Protein AF-A0AAD6A9W3-F1 (afdb_monomer_lite)

Sequence (137 aa):
MIKVVAYPDEAPVMLLSEASVQDLSSRLEEGVTAKRFRPNIVISDCEAFAEDSWVDIQIGSVRLHRVKSCGRCVFTTVDPETGVISRKEPLDTLKSYRLCKPSDQHIYKKSPLFGQLLVVKQTGILQVGDVVYKISR

Radius of gyration: 15.11 Å; chains: 1; bounding box: 35×29×42 Å

Organism: NCBI:txid1090488

InterPro domains:
  IPR005302 Molybdenum cofactor sulfurase, C-terminal [PF03473] (5-133)
  IPR005302 Molybdenum cofactor sulfurase, C-terminal [PS51340] (1-135)
  IPR011037 Pyruvate kinase-like, insert domain superfamily [SSF50800] (8-132)

Structure (mmCIF, N/CA/C/O backbone):
data_AF-A0AAD6A9W3-F1
#
_entry.id   AF-A0AAD6A9W3-F1
#
loop_
_atom_site.group_PDB
_atom_site.id
_atom_site.type_symbol
_atom_site.label_atom_id
_atom_site.label_alt_id
_atom_site.label_comp_id
_atom_site.label_asym_id
_atom_site.label_entity_id
_atom_site.label_seq_id
_atom_site.pdbx_PDB_ins_code
_atom_site.Cartn_x
_atom_site.Cartn_y
_atom_site.Cartn_z
_atom_site.occupancy
_atom_site.B_iso_or_equiv
_atom_site.auth_seq_id
_atom_site.auth_comp_id
_atom_site.auth_asym_id
_atom_site.auth_atom_id
_atom_site.pdbx_PDB_model_num
ATOM 1 N N . MET A 1 1 ? -1.937 -7.380 22.832 1.00 44.62 1 MET A N 1
ATOM 2 C CA . MET A 1 1 ? -1.561 -8.721 22.341 1.00 44.62 1 MET A CA 1
ATOM 3 C C . MET A 1 1 ? -1.682 -8.739 20.830 1.00 44.62 1 MET A C 1
ATOM 5 O O . MET A 1 1 ? -2.776 -8.507 20.327 1.00 44.62 1 MET A O 1
ATOM 9 N N . ILE A 1 2 ? -0.580 -8.959 20.117 1.00 49.44 2 ILE A N 1
ATOM 10 C CA . ILE A 1 2 ? -0.633 -9.317 18.696 1.00 49.44 2 ILE A CA 1
ATOM 11 C C . ILE A 1 2 ? -1.184 -10.746 18.656 1.00 49.44 2 ILE A C 1
ATOM 13 O O . ILE A 1 2 ? -0.605 -11.638 19.270 1.00 49.44 2 ILE A O 1
ATOM 17 N N . LYS A 1 3 ? -2.355 -10.945 18.043 1.00 59.78 3 LYS A N 1
ATOM 18 C CA . LYS A 1 3 ? -2.883 -12.293 17.801 1.00 59.78 3 LYS A CA 1
ATOM 19 C C . LYS A 1 3 ? -1.939 -12.998 16.827 1.00 59.78 3 LYS A C 1
ATOM 21 O O . LYS A 1 3 ? -1.481 -12.362 15.880 1.00 59.78 3 LYS A O 1
ATOM 26 N N . VAL A 1 4 ? -1.656 -14.278 17.073 1.00 69.88 4 VAL A N 1
ATOM 27 C CA . VAL A 1 4 ? -0.860 -15.123 16.171 1.00 69.88 4 VAL A CA 1
ATOM 28 C C . VAL A 1 4 ? -1.441 -15.006 14.762 1.00 69.88 4 VAL A C 1
ATOM 30 O O . VAL A 1 4 ? -2.639 -15.209 14.563 1.00 69.88 4 VAL A O 1
ATOM 33 N N . VAL A 1 5 ? -0.598 -14.627 13.809 1.00 73.56 5 VAL A N 1
ATOM 34 C CA . VAL A 1 5 ? -0.909 -14.664 12.379 1.00 73.56 5 VAL A CA 1
ATOM 35 C C . VAL A 1 5 ? -0.307 -15.939 11.795 1.00 73.56 5 VAL A C 1
ATOM 37 O O . VAL A 1 5 ? 0.687 -16.427 12.320 1.00 73.56 5 VAL A O 1
ATOM 40 N N . ALA A 1 6 ? -0.934 -16.512 10.764 1.00 87.94 6 ALA A N 1
ATOM 41 C CA . ALA A 1 6 ? -0.522 -17.810 10.227 1.00 87.94 6 ALA A CA 1
ATOM 42 C C . ALA A 1 6 ? 0.794 -17.711 9.434 1.00 87.94 6 ALA A C 1
ATOM 44 O O . ALA A 1 6 ? 1.871 -17.887 9.991 1.00 87.94 6 ALA A O 1
ATOM 45 N N . TYR A 1 7 ? 0.704 -17.387 8.144 1.00 91.88 7 TYR A N 1
ATOM 46 C CA . TYR A 1 7 ? 1.852 -17.271 7.242 1.00 91.88 7 TYR A CA 1
ATOM 47 C C . TYR A 1 7 ? 2.064 -15.893 6.573 1.00 91.88 7 TYR A C 1
ATOM 49 O O . TYR A 1 7 ? 2.843 -15.849 5.623 1.00 91.88 7 TYR A O 1
ATOM 57 N N . PRO A 1 8 ? 1.394 -14.775 6.951 1.00 92.31 8 PRO A N 1
ATOM 58 C CA . PRO A 1 8 ? 1.735 -13.487 6.355 1.00 92.31 8 PRO A CA 1
ATOM 59 C C . PRO A 1 8 ? 3.084 -12.991 6.885 1.00 92.31 8 PRO A C 1
ATOM 61 O O . PRO A 1 8 ? 3.441 -13.266 8.029 1.00 92.31 8 PRO A O 1
ATOM 64 N N . ASP A 1 9 ? 3.784 -12.201 6.072 1.00 91.75 9 ASP A N 1
ATOM 65 C CA . ASP A 1 9 ? 5.140 -11.743 6.392 1.00 91.75 9 ASP A CA 1
ATOM 66 C C . ASP A 1 9 ? 5.206 -10.917 7.688 1.00 91.75 9 ASP A C 1
ATOM 68 O O . ASP A 1 9 ? 6.078 -11.143 8.523 1.00 91.75 9 ASP A O 1
ATOM 72 N N . GLU A 1 10 ? 4.300 -9.944 7.861 1.00 91.44 10 GLU A N 1
ATOM 73 C CA . GLU A 1 10 ? 4.440 -8.932 8.924 1.00 91.44 10 GLU A CA 1
ATOM 74 C C . GLU A 1 10 ? 3.142 -8.553 9.655 1.00 91.44 10 GLU A C 1
ATOM 76 O O . GLU A 1 10 ? 3.173 -8.222 10.841 1.00 91.44 10 GLU A O 1
ATOM 81 N N . ALA A 1 11 ? 1.995 -8.557 8.972 1.00 93.44 11 ALA A N 1
ATOM 82 C CA . ALA A 1 11 ? 0.719 -8.114 9.535 1.00 93.44 11 ALA A CA 1
ATOM 83 C C . ALA A 1 11 ? -0.460 -8.880 8.918 1.00 93.44 11 ALA A C 1
ATOM 85 O O . ALA A 1 11 ? -0.346 -9.370 7.794 1.00 93.44 11 ALA A O 1
ATOM 86 N N . PRO A 1 12 ? -1.605 -8.979 9.621 1.00 94.94 12 PRO A N 1
ATOM 87 C CA . PRO A 1 12 ? -2.763 -9.725 9.129 1.00 94.94 12 PRO A CA 1
ATOM 88 C C . PRO A 1 12 ? -3.468 -9.060 7.942 1.00 94.94 12 PRO A C 1
ATOM 90 O O . PRO A 1 12 ? -4.175 -9.745 7.210 1.00 94.94 12 PRO A O 1
ATOM 93 N N . VAL A 1 13 ? -3.330 -7.740 7.779 1.00 96.94 13 VAL A N 1
ATOM 94 C CA . VAL A 1 13 ? -3.997 -6.971 6.724 1.00 96.94 13 VAL A CA 1
ATOM 95 C C . VAL A 1 13 ? -3.008 -5.986 6.115 1.00 96.94 13 VAL A C 1
ATOM 97 O O . VAL A 1 13 ? -2.302 -5.284 6.840 1.00 96.94 13 VAL A O 1
ATOM 100 N N . MET A 1 14 ? -2.994 -5.896 4.790 1.00 98.25 14 MET A N 1
ATOM 101 C CA . MET A 1 14 ? -2.324 -4.831 4.054 1.00 98.25 14 MET A CA 1
ATOM 102 C C . MET A 1 14 ? -3.330 -4.048 3.206 1.00 98.25 14 MET A C 1
ATOM 104 O O . MET A 1 14 ? -4.170 -4.639 2.524 1.00 98.25 14 MET A O 1
ATOM 108 N N . LEU A 1 15 ? -3.244 -2.723 3.282 1.00 98.56 15 LEU A N 1
ATOM 109 C CA . LEU A 1 15 ? -4.112 -1.772 2.594 1.00 98.56 15 LEU A CA 1
ATOM 110 C C . LEU A 1 15 ? -3.294 -0.939 1.613 1.00 98.56 15 LEU A C 1
ATOM 112 O O . LEU A 1 15 ? -2.157 -0.565 1.910 1.00 98.56 15 LEU A O 1
ATOM 116 N N . LEU A 1 16 ? -3.881 -0.635 0.464 1.00 98.75 16 LEU A N 1
ATOM 117 C CA . LEU A 1 16 ? -3.260 0.170 -0.582 1.00 98.75 16 LEU A CA 1
ATOM 118 C C . LEU A 1 16 ? -4.332 0.983 -1.311 1.00 98.75 16 LEU A C 1
ATOM 120 O O . LEU A 1 16 ? -5.423 0.466 -1.536 1.00 98.75 16 LEU A O 1
ATOM 124 N N . SER A 1 17 ? -4.044 2.225 -1.692 1.00 98.69 17 SER A N 1
ATOM 125 C CA . SER A 1 17 ? -4.988 3.005 -2.499 1.00 98.69 17 SER A CA 1
ATOM 126 C C . SER A 1 17 ? -4.819 2.762 -4.003 1.00 98.69 17 SER A C 1
ATOM 128 O O . SER A 1 17 ? -3.710 2.545 -4.501 1.00 98.69 17 SER A O 1
ATOM 130 N N . GLU A 1 18 ? -5.922 2.830 -4.753 1.00 98.69 18 GLU A N 1
ATOM 131 C CA . GLU A 1 18 ? -5.900 2.821 -6.222 1.00 98.69 18 GLU A CA 1
ATOM 132 C C . GLU A 1 18 ? -5.103 4.010 -6.762 1.00 98.69 18 GLU A C 1
ATOM 134 O O . GLU A 1 18 ? -4.300 3.848 -7.680 1.00 98.69 18 GLU A O 1
ATOM 139 N N . ALA A 1 19 ? -5.238 5.178 -6.128 1.00 98.75 19 ALA A N 1
ATOM 140 C CA . ALA A 1 19 ? -4.509 6.384 -6.495 1.00 98.75 19 ALA A CA 1
ATOM 141 C C . ALA A 1 19 ? -2.985 6.214 -6.366 1.00 98.75 19 ALA A C 1
ATOM 143 O O . ALA A 1 19 ? -2.244 6.657 -7.242 1.00 98.75 19 ALA A O 1
ATOM 144 N N . SER A 1 20 ? -2.492 5.516 -5.336 1.00 98.81 20 SER A N 1
ATOM 145 C CA . SER A 1 20 ? -1.067 5.170 -5.232 1.00 98.81 20 SER A CA 1
ATOM 146 C C . SER A 1 20 ? -0.603 4.216 -6.329 1.00 98.81 20 SER A C 1
ATOM 148 O O . SER A 1 20 ? 0.508 4.363 -6.840 1.00 98.81 20 SER A O 1
ATOM 150 N N . VAL A 1 21 ? -1.431 3.238 -6.708 1.00 98.75 21 VAL A N 1
ATOM 151 C CA . VAL A 1 21 ? -1.129 2.322 -7.823 1.00 98.75 21 VAL A CA 1
ATOM 152 C C . VAL A 1 21 ? -1.097 3.071 -9.151 1.00 98.75 21 VAL A C 1
ATOM 154 O O . VAL A 1 21 ? -0.211 2.817 -9.969 1.00 98.75 21 VAL A O 1
ATOM 157 N N . GLN A 1 22 ? -2.013 4.014 -9.352 1.00 98.69 22 GLN A N 1
ATOM 158 C CA . GLN A 1 22 ? -2.063 4.849 -10.545 1.00 98.69 22 GLN A CA 1
ATOM 159 C C . GLN A 1 22 ? -0.873 5.814 -10.622 1.00 98.69 22 GLN A C 1
ATOM 161 O O . GLN A 1 22 ? -0.278 5.938 -11.690 1.00 98.69 22 GLN A O 1
ATOM 166 N N . ASP A 1 23 ? -0.477 6.443 -9.508 1.00 98.75 23 ASP A N 1
ATOM 167 C CA . ASP A 1 23 ? 0.728 7.283 -9.448 1.00 98.75 23 ASP A CA 1
ATOM 168 C C . ASP A 1 23 ? 1.992 6.490 -9.797 1.00 98.75 23 ASP A C 1
ATOM 170 O O . ASP A 1 23 ? 2.831 6.973 -10.549 1.00 98.75 23 ASP A O 1
ATOM 174 N N . LEU A 1 24 ? 2.132 5.264 -9.290 1.00 98.69 24 LEU A N 1
ATOM 175 C CA . LEU A 1 24 ? 3.261 4.418 -9.667 1.00 98.69 24 LEU A CA 1
ATOM 176 C C . LEU A 1 24 ? 3.188 4.019 -11.144 1.00 98.69 24 LEU A C 1
ATOM 178 O O . LEU A 1 24 ? 4.192 4.080 -11.845 1.00 98.69 24 LEU A O 1
ATOM 182 N N . SER A 1 25 ? 2.007 3.633 -11.625 1.00 98.38 25 SER A N 1
ATOM 183 C CA . SER A 1 25 ? 1.822 3.183 -13.008 1.00 98.38 25 SER A CA 1
ATOM 184 C C . SER A 1 25 ? 2.092 4.281 -14.029 1.00 98.38 25 SER A C 1
ATOM 186 O O . SER A 1 25 ? 2.615 3.982 -15.094 1.00 98.38 25 SER A O 1
ATOM 188 N N . SER A 1 26 ? 1.801 5.546 -13.710 1.00 98.31 26 SER A N 1
ATOM 189 C CA . SER A 1 26 ? 2.097 6.678 -14.600 1.00 98.31 26 SER A CA 1
ATOM 190 C C . SER A 1 26 ? 3.595 6.980 -14.733 1.00 98.31 26 SER A C 1
ATOM 192 O O . SER A 1 26 ? 3.993 7.723 -15.628 1.00 98.31 26 SER A O 1
ATOM 194 N N . ARG A 1 27 ? 4.430 6.399 -13.861 1.00 98.38 27 ARG A N 1
ATOM 195 C CA . ARG A 1 27 ? 5.896 6.527 -13.865 1.00 98.38 27 ARG A CA 1
ATOM 196 C C . ARG A 1 27 ? 6.596 5.341 -14.539 1.00 98.38 27 ARG A C 1
ATOM 198 O O . ARG A 1 27 ? 7.822 5.315 -14.560 1.00 98.38 27 ARG A O 1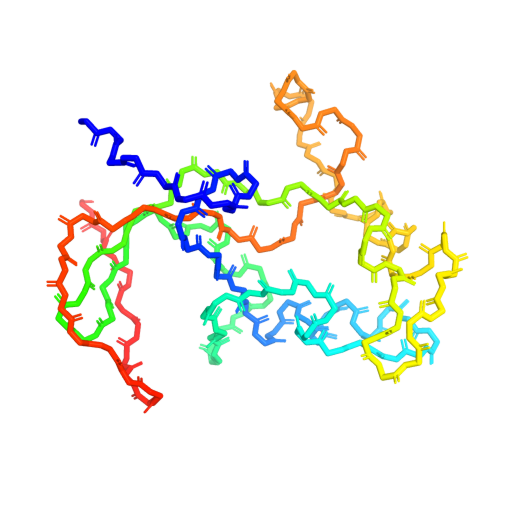
ATOM 205 N N . LEU A 1 28 ? 5.845 4.359 -15.038 1.00 97.50 28 LEU A N 1
ATOM 206 C CA . LEU A 1 28 ? 6.365 3.140 -15.656 1.00 97.50 28 LEU A CA 1
ATOM 207 C C . LEU A 1 28 ? 6.065 3.126 -17.158 1.00 97.50 28 LEU A C 1
ATOM 209 O O . LEU A 1 28 ? 5.049 3.658 -17.596 1.00 97.50 28 LEU A O 1
ATOM 213 N N . GLU A 1 29 ? 6.925 2.469 -17.939 1.00 95.19 29 GLU A N 1
ATOM 214 C CA . GLU A 1 29 ? 6.642 2.185 -19.356 1.00 95.19 29 GLU A CA 1
ATOM 215 C C . GLU A 1 29 ? 5.429 1.256 -19.501 1.00 95.19 29 GLU A C 1
ATOM 217 O O . GLU A 1 29 ? 4.567 1.469 -20.351 1.00 95.19 29 GLU A O 1
ATOM 222 N N . GLU A 1 30 ? 5.345 0.251 -18.624 1.00 92.75 30 GLU A N 1
ATOM 223 C CA . GLU A 1 30 ? 4.210 -0.655 -18.504 1.00 92.75 30 GLU A CA 1
ATOM 224 C C . GLU A 1 30 ? 3.596 -0.524 -17.106 1.00 92.75 30 GLU A C 1
ATOM 226 O O . GLU A 1 30 ? 4.250 -0.756 -16.084 1.00 92.75 30 GLU A O 1
ATOM 231 N N . GLY A 1 31 ? 2.324 -0.126 -17.065 1.00 95.12 31 GLY A N 1
ATOM 232 C CA . GLY A 1 31 ? 1.590 0.069 -15.820 1.00 95.12 31 GLY A CA 1
ATOM 233 C C . GLY A 1 31 ? 1.446 -1.217 -15.002 1.00 95.12 31 GLY A C 1
ATOM 234 O O . GLY A 1 31 ? 1.542 -2.337 -15.504 1.00 95.12 31 GLY A O 1
ATOM 235 N N . VAL A 1 32 ? 1.173 -1.061 -13.708 1.00 96.75 32 VAL A N 1
ATOM 236 C CA . VAL A 1 32 ? 1.019 -2.184 -12.779 1.00 96.75 32 VAL A CA 1
ATOM 237 C C . VAL A 1 32 ? -0.337 -2.154 -12.099 1.00 96.75 32 VAL A C 1
ATOM 239 O O . VAL A 1 32 ? -0.933 -1.108 -11.877 1.00 96.75 32 VAL A O 1
ATOM 242 N N . THR A 1 33 ? -0.828 -3.326 -11.709 1.00 97.06 33 THR A N 1
ATOM 243 C CA . THR A 1 33 ? -2.052 -3.432 -10.910 1.00 97.06 33 THR A CA 1
ATOM 244 C C . THR A 1 33 ? -1.722 -3.663 -9.441 1.00 97.06 33 THR A C 1
ATOM 246 O O . THR A 1 33 ? -0.633 -4.129 -9.085 1.00 97.06 33 THR A O 1
ATOM 249 N N . ALA A 1 34 ? -2.705 -3.418 -8.570 1.00 97.88 34 ALA A N 1
ATOM 250 C CA . ALA A 1 34 ? -2.599 -3.694 -7.140 1.00 97.88 34 ALA A CA 1
ATOM 251 C C . ALA A 1 34 ? -2.175 -5.149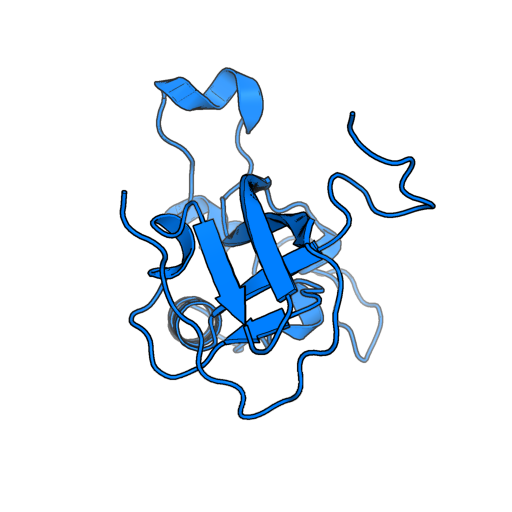 -6.840 1.00 97.88 34 ALA A C 1
ATOM 253 O O . ALA A 1 34 ? -1.488 -5.397 -5.847 1.00 97.88 34 ALA A O 1
ATOM 254 N N . LYS A 1 35 ? -2.504 -6.110 -7.724 1.00 96.62 35 LYS A N 1
ATOM 255 C CA . LYS A 1 35 ? -2.152 -7.533 -7.579 1.00 96.62 35 LYS A CA 1
ATOM 256 C C . LYS A 1 35 ? -0.650 -7.761 -7.369 1.00 96.62 35 LYS A C 1
ATOM 258 O O . LYS A 1 35 ? -0.293 -8.613 -6.557 1.00 96.62 35 LYS A O 1
ATOM 263 N N . ARG A 1 36 ? 0.226 -6.976 -8.020 1.00 96.81 36 ARG A N 1
ATOM 264 C CA . ARG A 1 36 ? 1.694 -7.080 -7.845 1.00 96.81 36 ARG A CA 1
ATOM 265 C C . ARG A 1 36 ? 2.143 -6.812 -6.407 1.00 96.81 36 ARG A C 1
ATOM 267 O O . ARG A 1 36 ? 3.188 -7.294 -5.983 1.00 96.81 36 ARG A O 1
ATOM 274 N N . PHE A 1 37 ? 1.352 -6.061 -5.643 1.00 98.06 37 PHE A N 1
ATOM 275 C CA . PHE A 1 37 ? 1.667 -5.678 -4.267 1.00 98.06 37 PHE A CA 1
ATOM 276 C C . PHE A 1 37 ? 0.985 -6.560 -3.227 1.00 98.06 37 PHE A C 1
ATOM 278 O O . PHE A 1 37 ? 1.398 -6.521 -2.070 1.00 98.06 37 PHE A O 1
ATOM 285 N N . ARG A 1 38 ? -0.001 -7.372 -3.635 1.00 97.75 38 ARG A N 1
ATOM 286 C CA . ARG A 1 38 ? -0.737 -8.329 -2.791 1.00 97.75 38 ARG A CA 1
ATOM 287 C C . ARG A 1 38 ? -1.458 -7.691 -1.580 1.00 97.75 38 ARG A C 1
ATOM 289 O O . ARG A 1 38 ? -1.354 -8.233 -0.480 1.00 97.75 38 ARG A O 1
ATOM 296 N N . PRO A 1 39 ? -2.153 -6.541 -1.726 1.00 98.25 39 PRO A N 1
ATOM 297 C CA . PRO A 1 39 ? -2.977 -6.005 -0.646 1.00 98.25 39 PRO A CA 1
ATOM 298 C C . PRO A 1 39 ? -4.180 -6.916 -0.375 1.00 98.25 39 PRO A C 1
ATOM 300 O O . PRO A 1 39 ? -4.651 -7.627 -1.261 1.00 98.25 39 PRO A O 1
ATOM 303 N N . ASN A 1 40 ? -4.700 -6.861 0.848 1.00 98.25 40 ASN A N 1
ATOM 304 C CA . ASN A 1 40 ? -5.987 -7.462 1.195 1.00 98.25 40 ASN A CA 1
ATOM 305 C C . ASN A 1 40 ? -7.142 -6.501 0.904 1.00 98.25 40 ASN A C 1
ATOM 307 O O . ASN A 1 40 ? -8.217 -6.941 0.514 1.00 98.25 40 ASN A O 1
ATOM 311 N N . ILE A 1 41 ? -6.917 -5.203 1.124 1.00 98.56 41 ILE A N 1
ATOM 312 C CA . ILE A 1 41 ? -7.908 -4.142 0.938 1.00 98.56 41 ILE A CA 1
ATOM 313 C C . ILE A 1 41 ? -7.333 -3.115 -0.034 1.00 98.56 41 ILE A C 1
ATOM 315 O O . ILE A 1 41 ? -6.217 -2.628 0.159 1.00 98.56 41 ILE A O 1
ATOM 319 N N . VAL A 1 42 ? -8.110 -2.781 -1.060 1.00 98.62 42 VAL A N 1
ATOM 320 C CA . VAL A 1 42 ? -7.816 -1.691 -1.990 1.00 98.62 42 VAL A CA 1
ATOM 321 C C . VAL A 1 42 ? -8.883 -0.614 -1.816 1.00 98.62 42 VAL A C 1
ATOM 323 O O . VAL A 1 42 ? -10.059 -0.953 -1.700 1.00 98.62 42 VAL A O 1
ATOM 326 N N . ILE A 1 43 ? -8.474 0.653 -1.729 1.00 98.00 43 ILE A N 1
ATOM 327 C CA . ILE A 1 43 ? -9.370 1.797 -1.485 1.00 98.00 43 ILE A CA 1
ATOM 328 C C . ILE A 1 43 ? -9.301 2.781 -2.651 1.00 98.00 43 ILE A C 1
ATOM 330 O O . ILE A 1 43 ? -8.208 3.128 -3.103 1.00 98.00 43 ILE A O 1
ATOM 334 N N . SER A 1 44 ? -10.465 3.239 -3.098 1.00 98.00 44 SER A N 1
ATOM 335 C CA . SER A 1 44 ? -10.645 4.287 -4.102 1.00 98.00 44 SER A CA 1
ATOM 336 C C . SER A 1 44 ? -10.879 5.660 -3.453 1.00 98.00 44 SER A C 1
ATOM 338 O O . SER A 1 44 ? -10.921 5.790 -2.229 1.00 98.00 44 SER A O 1
ATOM 340 N N . ASP A 1 45 ? -11.048 6.689 -4.287 1.00 97.12 45 ASP A N 1
ATOM 341 C CA . ASP A 1 45 ? -11.548 8.014 -3.885 1.00 97.12 45 ASP A CA 1
ATOM 342 C C . ASP A 1 45 ? -10.706 8.731 -2.817 1.00 97.12 45 ASP A C 1
ATOM 344 O O . ASP A 1 45 ? -11.212 9.416 -1.926 1.00 97.12 45 ASP A O 1
ATOM 348 N N . CYS A 1 46 ? -9.385 8.606 -2.927 1.00 97.31 46 CYS A N 1
ATOM 349 C CA . CYS A 1 46 ? -8.434 9.381 -2.143 1.00 97.31 46 CYS A CA 1
ATOM 350 C C . CYS A 1 46 ? -7.269 9.870 -3.008 1.00 97.31 46 CYS A C 1
ATOM 352 O O . CYS A 1 46 ? -7.037 9.377 -4.110 1.00 97.31 46 CYS A O 1
ATOM 354 N N . GLU A 1 47 ? -6.509 10.835 -2.498 1.00 98.38 47 GLU A N 1
ATOM 355 C CA . GLU A 1 47 ? -5.260 11.250 -3.136 1.00 98.38 47 GLU A CA 1
ATOM 356 C C . GLU A 1 47 ? -4.219 10.124 -3.083 1.00 98.38 47 GLU A C 1
ATOM 358 O O . GLU A 1 47 ? -4.248 9.263 -2.194 1.00 98.38 47 GLU A O 1
ATOM 363 N N . ALA A 1 48 ? -3.269 10.145 -4.020 1.00 98.56 48 ALA A N 1
ATOM 364 C CA . ALA A 1 48 ? -2.158 9.206 -4.003 1.00 98.56 48 ALA A CA 1
ATOM 365 C C . ALA A 1 48 ? -1.418 9.299 -2.661 1.00 98.56 48 ALA A C 1
ATOM 367 O O . ALA A 1 48 ? -1.016 10.378 -2.226 1.00 98.56 48 ALA A O 1
ATOM 368 N N . PHE A 1 49 ? -1.220 8.145 -2.027 1.00 98.62 49 PHE A N 1
ATOM 369 C CA . PHE A 1 49 ? -0.533 7.976 -0.746 1.00 98.62 49 PHE A CA 1
ATOM 370 C C . PHE A 1 49 ? -1.273 8.544 0.467 1.00 98.62 49 PHE A C 1
ATOM 372 O O . PHE A 1 49 ? -0.685 8.627 1.549 1.00 98.62 49 PHE A O 1
ATOM 379 N N . ALA A 1 50 ? -2.555 8.902 0.343 1.00 98.00 50 ALA A N 1
ATOM 380 C CA . ALA A 1 50 ? -3.350 9.367 1.477 1.00 98.00 50 ALA A CA 1
ATOM 381 C C . ALA A 1 50 ? -3.344 8.358 2.644 1.00 98.00 50 ALA A C 1
ATOM 383 O O . ALA A 1 50 ? -3.333 8.768 3.817 1.00 98.00 50 ALA A O 1
ATOM 384 N N . GLU A 1 51 ? -3.254 7.055 2.336 1.00 97.69 51 GLU A N 1
ATOM 385 C CA . GLU A 1 51 ? -3.183 5.977 3.321 1.00 97.69 51 GLU A CA 1
ATOM 386 C C . GLU A 1 51 ? -1.983 6.080 4.270 1.00 97.69 51 GLU A C 1
ATOM 388 O O . GLU A 1 51 ? -2.057 5.620 5.412 1.00 97.69 51 GLU A O 1
ATOM 393 N N . ASP A 1 52 ? -0.903 6.754 3.865 1.00 97.88 52 ASP A N 1
ATOM 394 C CA . ASP A 1 52 ? 0.290 6.956 4.690 1.00 97.88 52 ASP A CA 1
ATOM 395 C C . ASP A 1 52 ? -0.013 7.757 5.970 1.00 97.88 52 ASP A C 1
ATOM 397 O O . ASP A 1 52 ? 0.742 7.686 6.945 1.00 97.88 52 ASP A O 1
ATOM 401 N N . SER A 1 53 ? -1.113 8.515 5.988 1.00 96.00 53 SER A N 1
ATOM 402 C CA . SER A 1 53 ? -1.526 9.358 7.117 1.00 96.00 53 SER A CA 1
ATOM 403 C C . SER A 1 53 ? -2.594 8.724 8.018 1.00 96.00 53 SER A C 1
ATOM 405 O O . SER A 1 53 ? -2.955 9.297 9.053 1.00 96.00 53 SER A O 1
ATOM 407 N N . TRP A 1 54 ? -3.148 7.574 7.634 1.00 96.06 54 TRP A N 1
ATOM 408 C CA . TRP A 1 54 ? -4.295 6.975 8.313 1.00 96.06 54 TRP A CA 1
ATOM 409 C C . TRP A 1 54 ? -3.835 6.057 9.444 1.00 96.06 54 TRP A C 1
ATOM 411 O O . TRP A 1 54 ? -3.365 4.949 9.211 1.00 96.06 54 TRP A O 1
ATOM 421 N N . VAL A 1 55 ? -3.946 6.523 10.689 1.00 96.88 55 VAL A N 1
ATOM 422 C CA . VAL A 1 55 ? -3.523 5.741 11.863 1.00 96.88 55 VAL A CA 1
ATOM 423 C C . VAL A 1 55 ? -4.608 4.758 12.292 1.00 96.88 55 VAL A C 1
ATOM 425 O O . VAL A 1 55 ? -4.354 3.559 12.359 1.00 96.88 55 VAL A O 1
ATOM 428 N N . ASP A 1 56 ? -5.815 5.252 12.545 1.00 97.75 56 ASP A N 1
ATOM 429 C CA . ASP A 1 56 ? -6.983 4.447 12.887 1.00 97.75 56 ASP A CA 1
ATOM 430 C C . ASP A 1 56 ? -8.054 4.662 11.816 1.00 97.75 56 ASP A C 1
ATOM 432 O O . ASP A 1 56 ? -8.372 5.802 11.467 1.00 97.75 56 ASP A O 1
ATOM 436 N N . ILE A 1 57 ? -8.604 3.568 11.289 1.00 97.81 57 ILE A N 1
ATOM 437 C CA . ILE A 1 57 ? -9.690 3.605 10.306 1.00 97.81 57 ILE A CA 1
ATOM 438 C C . ILE A 1 57 ? -10.813 2.648 10.691 1.00 97.81 57 ILE A C 1
ATOM 440 O O . ILE A 1 57 ? -10.589 1.621 11.341 1.00 97.81 57 ILE A O 1
ATOM 444 N N . GLN A 1 58 ? -12.023 2.976 10.253 1.00 98.00 58 GLN A N 1
ATOM 445 C CA . GLN A 1 58 ? -13.184 2.102 10.326 1.00 98.00 58 GLN A CA 1
ATOM 446 C C . GLN A 1 58 ? -13.760 1.881 8.928 1.00 98.00 58 GLN A C 1
ATOM 448 O O . GLN A 1 58 ? -13.959 2.840 8.186 1.00 98.00 58 GLN A O 1
ATOM 453 N N . ILE A 1 59 ? -14.025 0.618 8.594 1.00 98.19 59 ILE A N 1
ATOM 454 C CA . ILE A 1 59 ? -14.659 0.193 7.341 1.00 98.19 59 ILE A CA 1
ATOM 455 C C . ILE A 1 59 ? -15.786 -0.762 7.724 1.00 98.19 59 ILE A C 1
ATOM 457 O O . ILE A 1 59 ? -15.534 -1.797 8.352 1.00 98.19 59 ILE A O 1
ATOM 461 N N . GLY A 1 60 ? -17.030 -0.377 7.438 1.00 96.50 60 GLY A N 1
ATOM 462 C CA . GLY A 1 60 ? -18.203 -1.073 7.962 1.00 96.50 60 GLY A CA 1
ATOM 463 C C . GLY A 1 60 ? -18.142 -1.201 9.493 1.00 96.50 60 GLY A C 1
ATOM 464 O O . GLY A 1 60 ? -18.044 -0.209 10.226 1.00 96.50 60 GLY A O 1
ATOM 465 N N . SER A 1 61 ? -18.157 -2.443 9.983 1.00 96.62 61 SER A N 1
ATOM 466 C CA . SER A 1 61 ? -18.065 -2.769 11.421 1.00 96.62 61 SER A CA 1
ATOM 467 C C . SER A 1 61 ? -16.639 -3.069 11.915 1.00 96.62 61 SER A C 1
ATOM 469 O O . SER A 1 61 ? -16.432 -3.320 13.105 1.00 96.62 61 SER A O 1
ATOM 471 N N . VAL A 1 62 ? -15.647 -3.046 11.019 1.00 98.25 62 VAL A N 1
ATOM 472 C CA . VAL A 1 62 ? -14.253 -3.401 11.312 1.00 98.25 62 VAL A CA 1
ATOM 473 C C . VAL A 1 62 ? -13.457 -2.151 11.671 1.00 98.25 62 VAL A C 1
ATOM 475 O O . VAL A 1 62 ? -13.479 -1.164 10.939 1.00 98.25 62 VAL A O 1
ATOM 478 N N . ARG A 1 63 ? -12.692 -2.204 12.770 1.00 97.88 63 ARG A N 1
ATOM 479 C CA . ARG A 1 63 ? -11.699 -1.168 13.108 1.00 97.88 63 ARG A CA 1
ATOM 480 C C . ARG A 1 63 ? -10.294 -1.692 12.891 1.00 97.88 63 ARG A C 1
ATOM 482 O O . ARG A 1 63 ? -9.928 -2.735 13.442 1.00 97.88 63 ARG A O 1
ATOM 489 N N . LEU A 1 64 ? -9.504 -0.944 12.133 1.00 97.81 64 LEU A N 1
ATOM 490 C CA . LEU A 1 64 ? -8.126 -1.264 11.789 1.00 97.81 64 LEU A CA 1
ATOM 491 C C . LEU A 1 64 ? -7.197 -0.182 12.336 1.00 97.81 64 LEU A C 1
ATOM 493 O O . LEU A 1 64 ? -7.537 0.999 12.352 1.00 97.81 64 LEU A O 1
ATOM 497 N N . HIS A 1 65 ? -6.012 -0.602 12.760 1.00 97.69 65 HIS A N 1
ATOM 498 C CA . HIS A 1 65 ? -4.957 0.292 13.216 1.00 97.69 65 HIS A CA 1
ATOM 499 C C . HIS A 1 65 ? -3.690 0.026 12.425 1.00 97.69 65 HIS A C 1
ATOM 501 O O . HIS A 1 65 ? -3.234 -1.119 12.341 1.00 97.69 65 HIS A O 1
ATOM 507 N N . ARG A 1 66 ? -3.111 1.084 11.873 1.00 97.31 66 ARG A N 1
ATOM 508 C CA . ARG A 1 66 ? -1.860 1.031 11.132 1.00 97.31 66 ARG A CA 1
ATOM 509 C C . ARG A 1 66 ? -0.697 0.769 12.077 1.00 97.31 66 ARG A C 1
ATOM 511 O O . ARG A 1 66 ? -0.493 1.495 13.042 1.00 97.31 66 ARG A O 1
ATOM 518 N N . VAL A 1 67 ? 0.089 -0.253 11.762 1.00 95.62 67 VAL A N 1
ATOM 519 C CA . VAL A 1 67 ? 1.313 -0.589 12.496 1.00 95.62 67 VAL A CA 1
ATOM 520 C C . VAL A 1 67 ? 2.502 0.137 11.888 1.00 95.62 67 VAL A C 1
ATOM 522 O O . VAL A 1 67 ? 3.253 0.793 12.602 1.00 95.62 67 VAL A O 1
ATOM 525 N N . LYS A 1 68 ? 2.674 0.015 10.568 1.00 95.69 68 LYS A N 1
ATOM 526 C CA . LYS A 1 68 ? 3.774 0.627 9.819 1.00 95.69 68 LYS A CA 1
ATOM 527 C C . LYS A 1 68 ? 3.524 0.576 8.308 1.00 95.69 68 LYS A C 1
ATOM 529 O O . LYS A 1 68 ? 2.620 -0.127 7.855 1.00 95.69 68 LYS A O 1
ATOM 534 N N . SER A 1 69 ? 4.364 1.258 7.535 1.00 98.06 69 SER A N 1
ATOM 535 C CA . SER A 1 69 ? 4.369 1.142 6.072 1.00 98.06 69 SER A CA 1
ATOM 536 C C . SER A 1 69 ? 4.908 -0.219 5.617 1.00 98.06 69 SER A C 1
ATOM 538 O O . SER A 1 69 ? 5.759 -0.816 6.278 1.00 98.06 69 SER A O 1
ATOM 540 N N . CYS A 1 70 ? 4.449 -0.711 4.467 1.00 98.31 70 CYS A N 1
ATOM 541 C CA . CYS A 1 70 ? 4.968 -1.938 3.865 1.00 98.31 70 CYS A CA 1
ATOM 542 C C . CYS A 1 70 ? 6.233 -1.634 3.046 1.00 98.31 70 CYS A C 1
ATOM 544 O O . CYS A 1 70 ? 6.179 -0.932 2.031 1.00 98.31 70 CYS A O 1
ATOM 546 N N . GLY A 1 71 ? 7.377 -2.160 3.492 1.00 98.12 71 GLY A N 1
ATOM 547 C CA . GLY A 1 71 ? 8.629 -2.106 2.739 1.00 98.12 71 GLY A CA 1
ATOM 548 C C . GLY A 1 71 ? 8.600 -3.105 1.585 1.00 98.12 71 GLY A C 1
ATOM 549 O O . GLY A 1 71 ? 8.352 -4.291 1.794 1.00 98.12 71 GLY A O 1
ATOM 550 N N . ARG A 1 72 ? 8.840 -2.643 0.358 1.00 98.19 72 ARG A N 1
ATOM 551 C CA . ARG A 1 72 ? 8.752 -3.494 -0.834 1.00 98.19 72 ARG A CA 1
ATOM 552 C C . ARG A 1 72 ? 10.068 -4.180 -1.163 1.00 98.19 72 ARG A C 1
ATOM 554 O O . ARG A 1 72 ? 11.147 -3.602 -1.048 1.00 98.19 72 ARG A O 1
ATOM 561 N N . CYS A 1 73 ? 9.947 -5.430 -1.591 1.00 96.44 73 CYS A N 1
ATOM 562 C CA .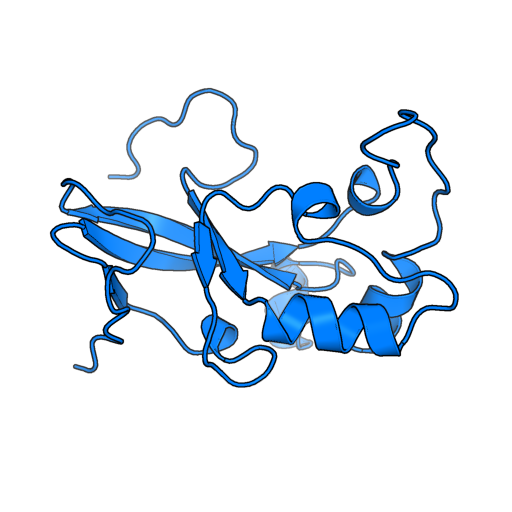 CYS A 1 73 ? 11.046 -6.314 -1.951 1.00 96.44 73 CYS A CA 1
ATOM 563 C C . CYS A 1 73 ? 10.904 -6.789 -3.405 1.00 96.44 73 CYS A C 1
ATOM 565 O O . CYS A 1 73 ? 9.982 -6.396 -4.115 1.00 96.44 73 CYS A O 1
ATOM 567 N N . VAL A 1 74 ? 11.808 -7.671 -3.844 1.00 97.56 74 VAL A N 1
ATOM 568 C CA . VAL A 1 74 ? 11.854 -8.193 -5.222 1.00 97.56 74 VAL A CA 1
ATOM 569 C C . VAL A 1 74 ? 10.556 -8.872 -5.676 1.00 97.56 74 VAL A C 1
ATOM 571 O O . VAL A 1 74 ? 10.306 -8.941 -6.875 1.00 97.56 74 VAL A O 1
ATOM 574 N N . PHE A 1 75 ? 9.700 -9.334 -4.759 1.00 97.12 75 PHE A N 1
ATOM 575 C CA . PHE A 1 75 ? 8.450 -10.000 -5.127 1.00 97.12 75 PHE A CA 1
ATOM 576 C C . PHE A 1 75 ? 7.462 -9.100 -5.878 1.00 97.12 75 PHE A C 1
ATOM 578 O O . PHE A 1 75 ? 6.626 -9.619 -6.610 1.00 97.12 75 PHE A O 1
ATOM 585 N N . THR A 1 76 ? 7.588 -7.771 -5.788 1.00 97.56 76 THR A N 1
ATOM 586 C CA . THR A 1 76 ? 6.779 -6.862 -6.621 1.00 97.56 76 THR A CA 1
ATOM 587 C C . THR A 1 76 ? 7.122 -6.962 -8.109 1.00 97.56 76 THR A C 1
ATOM 589 O O . THR A 1 76 ? 6.313 -6.580 -8.950 1.00 97.56 76 THR A O 1
ATOM 592 N N . THR A 1 77 ? 8.305 -7.489 -8.436 1.00 97.44 77 THR A N 1
ATOM 593 C CA . THR A 1 77 ? 8.807 -7.662 -9.809 1.00 97.44 77 THR A CA 1
ATOM 594 C C . THR A 1 77 ? 8.380 -8.985 -10.447 1.00 97.44 77 THR A C 1
ATOM 596 O O . THR A 1 77 ? 8.736 -9.251 -11.595 1.00 97.44 77 THR A O 1
ATOM 599 N N . VAL A 1 78 ? 7.637 -9.823 -9.711 1.00 97.31 78 VAL A N 1
ATOM 600 C CA . VAL A 1 78 ? 7.020 -11.029 -10.269 1.00 97.31 78 VAL A CA 1
ATOM 601 C C . VAL A 1 78 ? 5.756 -10.630 -11.009 1.00 97.31 78 VAL A C 1
ATOM 603 O O . VAL A 1 78 ? 4.887 -9.946 -10.464 1.00 97.31 78 VAL A O 1
ATOM 606 N N . ASP A 1 79 ? 5.665 -11.049 -12.260 1.00 94.81 79 ASP A N 1
ATOM 607 C CA . ASP A 1 79 ? 4.448 -10.945 -13.040 1.00 94.81 79 ASP A CA 1
ATOM 608 C C . ASP A 1 79 ? 3.380 -11.928 -12.525 1.00 94.81 79 ASP A C 1
ATOM 610 O O . ASP A 1 79 ? 3.640 -13.132 -12.497 1.00 94.81 79 ASP A O 1
ATOM 614 N N . PRO A 1 80 ? 2.198 -11.455 -12.084 1.00 93.88 80 PRO A N 1
ATOM 615 C CA . PRO A 1 80 ? 1.186 -12.334 -11.501 1.00 93.88 80 PRO A CA 1
ATOM 616 C C . PRO A 1 80 ? 0.574 -13.339 -12.481 1.00 93.88 80 PRO A C 1
ATOM 618 O O . PRO A 1 80 ? 0.059 -14.357 -12.029 1.00 93.88 80 PRO A O 1
ATOM 621 N N . GLU A 1 81 ? 0.604 -13.054 -13.784 1.00 93.88 81 GLU A N 1
ATOM 622 C CA . GLU A 1 81 ? -0.029 -13.890 -14.807 1.00 93.88 81 GLU A CA 1
ATOM 623 C C . GLU A 1 81 ? 0.955 -14.941 -15.345 1.00 93.88 81 GLU A C 1
ATOM 625 O O . GLU A 1 81 ? 0.567 -16.067 -15.645 1.00 93.88 81 GLU A O 1
ATOM 630 N N . THR A 1 82 ? 2.248 -14.607 -15.422 1.00 95.00 82 THR A N 1
ATOM 631 C CA . THR A 1 82 ? 3.282 -15.486 -16.006 1.00 95.00 82 THR A CA 1
ATOM 632 C C . THR A 1 82 ? 4.247 -16.097 -14.988 1.00 95.00 82 THR A C 1
ATOM 634 O O . THR A 1 82 ? 4.940 -17.064 -15.298 1.00 95.00 82 THR A O 1
ATOM 637 N N . GLY A 1 83 ? 4.344 -15.536 -13.781 1.00 95.62 83 GLY A N 1
ATOM 638 C CA . GLY A 1 83 ? 5.315 -15.944 -12.760 1.00 95.62 83 GLY A CA 1
ATOM 639 C C . GLY A 1 83 ? 6.764 -15.526 -13.047 1.00 95.62 83 GLY A C 1
ATOM 640 O O . GLY A 1 83 ? 7.666 -15.876 -12.283 1.00 95.62 83 GLY A O 1
ATOM 641 N N . VAL A 1 84 ? 7.016 -14.773 -14.123 1.00 96.56 84 VAL A N 1
ATOM 642 C CA . VAL A 1 84 ? 8.362 -14.324 -14.507 1.00 96.56 84 VAL A CA 1
ATOM 643 C C . VAL A 1 84 ? 8.831 -13.187 -13.597 1.00 96.56 84 VAL A C 1
ATOM 645 O O . VAL A 1 84 ? 8.072 -12.277 -13.273 1.00 96.56 84 VAL A O 1
ATOM 648 N N . ILE A 1 85 ? 10.105 -13.225 -13.190 1.00 96.88 85 ILE A N 1
ATOM 649 C CA . ILE A 1 85 ? 10.718 -12.238 -12.288 1.00 96.88 85 ILE A CA 1
ATOM 650 C C . ILE A 1 85 ? 11.626 -11.296 -13.087 1.00 96.88 85 ILE A C 1
ATOM 652 O O . ILE A 1 85 ? 12.673 -11.727 -13.571 1.00 96.88 85 ILE A O 1
ATOM 656 N N . SER A 1 86 ? 11.286 -10.005 -13.165 1.00 93.94 86 SER A N 1
ATOM 657 C CA . SER A 1 86 ? 12.110 -9.008 -13.879 1.00 93.94 86 SER A CA 1
ATOM 658 C C . SER A 1 86 ? 13.326 -8.528 -13.070 1.00 93.94 86 SER A C 1
ATOM 660 O O . SER A 1 86 ? 14.336 -8.118 -13.641 1.00 93.94 86 SER A O 1
ATOM 662 N N . ARG A 1 87 ? 13.236 -8.572 -11.728 1.00 92.44 87 ARG A N 1
ATOM 663 C CA . ARG A 1 87 ? 14.216 -8.040 -10.753 1.00 92.44 87 ARG A CA 1
ATOM 664 C C . ARG A 1 87 ? 14.484 -6.531 -10.840 1.00 92.44 87 ARG A C 1
ATOM 666 O O . ARG A 1 87 ? 15.361 -6.057 -10.120 1.00 92.44 87 ARG A O 1
ATOM 673 N N . LYS A 1 88 ? 13.734 -5.796 -11.664 1.00 94.19 88 LYS A N 1
ATOM 674 C CA . LYS A 1 88 ? 13.868 -4.346 -11.859 1.00 94.19 88 LYS A CA 1
ATOM 675 C C . LYS A 1 88 ? 12.567 -3.632 -11.509 1.00 94.19 88 LYS A C 1
ATOM 677 O O . LYS A 1 88 ? 12.370 -3.227 -10.364 1.00 94.19 88 LYS A O 1
ATOM 682 N N . GLU A 1 89 ? 11.641 -3.551 -12.460 1.00 97.12 89 GLU A N 1
ATOM 683 C CA . GLU A 1 89 ? 10.372 -2.847 -12.281 1.00 97.12 89 GLU A CA 1
ATOM 684 C C . GLU A 1 89 ? 9.296 -3.722 -11.627 1.00 97.12 89 GLU A C 1
ATOM 686 O O . GLU A 1 89 ? 9.262 -4.937 -11.860 1.00 97.12 89 GLU A O 1
ATOM 691 N N . PRO A 1 90 ? 8.427 -3.135 -10.778 1.00 97.88 90 PRO A N 1
ATOM 692 C CA . PRO A 1 90 ? 8.308 -1.701 -10.457 1.00 97.88 90 PRO A CA 1
ATOM 693 C C . PRO A 1 90 ? 9.181 -1.241 -9.266 1.00 97.88 90 PRO A C 1
ATOM 695 O O . PRO A 1 90 ? 8.967 -0.173 -8.688 1.00 97.88 90 PRO A O 1
ATOM 698 N N . LEU A 1 91 ? 10.111 -2.084 -8.800 1.00 98.19 91 LEU A N 1
ATOM 699 C CA . LEU A 1 91 ? 10.840 -1.850 -7.554 1.00 98.19 91 LEU A CA 1
ATOM 700 C C . LEU A 1 91 ? 11.872 -0.720 -7.675 1.00 98.19 91 LEU A C 1
ATOM 702 O O . LEU A 1 91 ? 12.045 0.038 -6.7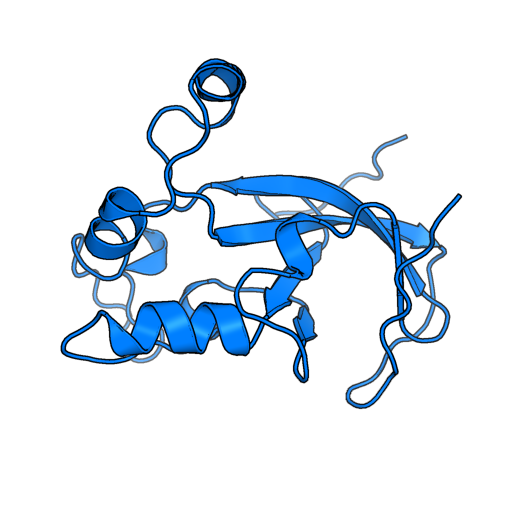19 1.00 98.19 91 LEU A O 1
ATOM 706 N N . ASP A 1 92 ? 12.555 -0.605 -8.811 1.00 98.19 92 ASP A N 1
ATOM 707 C CA . ASP A 1 92 ? 13.546 0.450 -9.042 1.00 98.19 92 ASP A CA 1
ATOM 708 C C . ASP A 1 92 ? 12.886 1.827 -9.158 1.00 98.19 92 ASP A C 1
ATOM 710 O O . ASP A 1 92 ? 13.318 2.759 -8.471 1.00 98.19 92 ASP A O 1
ATOM 714 N N . THR A 1 93 ? 11.759 1.930 -9.870 1.00 98.56 93 THR A N 1
ATOM 715 C CA . THR A 1 93 ? 10.939 3.148 -9.858 1.00 98.56 93 THR A CA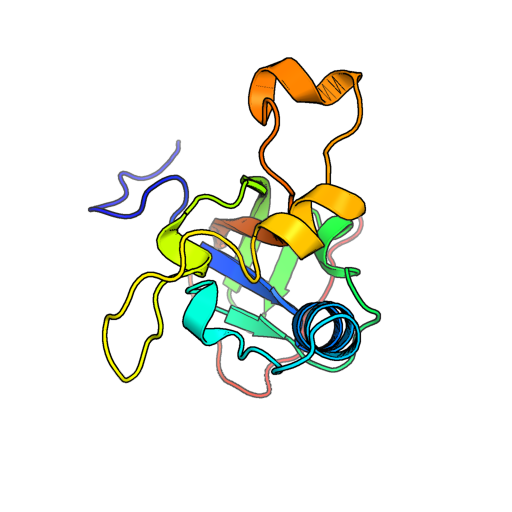 1
ATOM 716 C C . THR A 1 93 ? 10.516 3.519 -8.442 1.00 98.56 93 THR A C 1
ATOM 718 O O . THR A 1 93 ? 10.749 4.648 -8.020 1.00 98.56 93 THR A O 1
ATOM 721 N N . LEU A 1 94 ? 10.000 2.582 -7.640 1.00 98.56 94 LEU A N 1
ATOM 722 C CA . LEU A 1 94 ? 9.655 2.852 -6.238 1.00 98.56 94 LEU A CA 1
ATOM 723 C C . LEU A 1 94 ? 10.854 3.355 -5.410 1.00 98.56 94 LEU A C 1
ATOM 725 O O . LEU A 1 94 ? 10.703 4.289 -4.620 1.00 98.56 94 LEU A O 1
ATOM 729 N N . LYS A 1 95 ? 12.058 2.793 -5.587 1.00 98.25 95 LYS A N 1
ATOM 730 C CA . LYS A 1 95 ? 13.271 3.271 -4.889 1.00 98.25 95 LYS A CA 1
ATOM 731 C C . LYS A 1 95 ? 13.634 4.712 -5.245 1.00 98.25 95 LYS A C 1
ATOM 733 O O . LYS A 1 95 ? 14.279 5.366 -4.431 1.00 98.25 95 LYS A O 1
ATOM 738 N N . SER A 1 96 ? 13.239 5.212 -6.414 1.00 98.19 96 SER A N 1
ATOM 739 C CA . SER A 1 96 ? 13.573 6.581 -6.820 1.00 98.19 96 SER A CA 1
ATOM 740 C C . SER A 1 96 ? 12.846 7.657 -6.003 1.00 98.19 96 SER A C 1
ATOM 742 O O . SER A 1 96 ? 13.391 8.743 -5.827 1.00 98.19 96 SER A O 1
ATOM 744 N N . TYR A 1 97 ? 11.647 7.370 -5.471 1.00 98.19 97 TYR A N 1
ATOM 745 C CA . TYR A 1 97 ? 10.796 8.409 -4.865 1.00 98.19 97 TYR A CA 1
ATOM 746 C C . TYR A 1 97 ? 10.044 7.997 -3.593 1.00 98.19 97 TYR A C 1
ATOM 748 O O . TYR A 1 97 ? 9.432 8.842 -2.942 1.00 98.19 97 TYR A O 1
ATOM 756 N N . ARG A 1 98 ? 10.087 6.718 -3.204 1.00 98.25 98 ARG A N 1
ATOM 757 C CA . ARG A 1 98 ? 9.345 6.187 -2.047 1.00 98.25 98 ARG A CA 1
ATOM 758 C C . ARG A 1 98 ? 10.245 5.654 -0.935 1.00 98.25 98 ARG A C 1
ATOM 760 O O . ARG A 1 98 ? 9.811 4.825 -0.141 1.00 98.25 98 ARG A O 1
ATOM 767 N N . LEU A 1 99 ? 11.496 6.101 -0.841 1.00 98.38 99 LEU A N 1
ATOM 768 C CA . LEU A 1 99 ? 12.359 5.740 0.289 1.00 98.38 99 LEU A CA 1
ATOM 769 C C . LEU A 1 99 ? 11.894 6.399 1.592 1.00 98.38 99 LEU A C 1
ATOM 771 O O . LEU A 1 99 ? 11.358 7.506 1.605 1.00 98.38 99 LEU A O 1
ATOM 775 N N . CYS A 1 100 ? 12.117 5.702 2.706 1.00 97.25 100 CYS A N 1
ATOM 776 C CA . CYS A 1 100 ? 11.816 6.228 4.032 1.00 97.25 100 CYS A CA 1
ATOM 777 C C . CYS A 1 100 ? 12.718 7.418 4.404 1.00 97.25 100 CYS A C 1
ATOM 779 O O . CYS A 1 100 ? 13.811 7.599 3.856 1.00 97.25 100 CYS A O 1
ATOM 781 N N . LYS A 1 101 ? 12.277 8.204 5.392 1.00 96.75 101 LYS A N 1
ATOM 782 C CA . LYS A 1 101 ? 13.094 9.269 5.984 1.00 96.75 101 LYS A CA 1
ATOM 783 C C . LYS A 1 101 ? 14.324 8.674 6.688 1.00 96.75 101 LYS A C 1
ATOM 785 O O . LYS A 1 101 ? 14.238 7.553 7.192 1.00 96.75 101 LYS A O 1
ATOM 790 N N . PRO A 1 102 ? 15.437 9.423 6.819 1.00 96.44 102 PRO A N 1
ATOM 791 C CA . PRO A 1 102 ? 16.631 8.954 7.528 1.00 96.44 102 PRO A CA 1
ATOM 792 C C . PRO A 1 102 ? 16.358 8.405 8.936 1.00 96.44 102 PRO A C 1
ATOM 794 O O . PRO A 1 102 ? 16.956 7.404 9.321 1.00 96.44 102 PRO A O 1
ATOM 797 N N . SER A 1 103 ? 15.406 8.998 9.668 1.00 96.75 103 SER A N 1
ATOM 798 C CA . SER A 1 103 ? 14.991 8.543 11.003 1.00 96.75 103 SER A CA 1
ATOM 799 C C . SER A 1 103 ? 14.502 7.094 11.030 1.00 96.75 103 SER A C 1
ATOM 801 O O . SER A 1 103 ? 14.719 6.388 12.013 1.00 96.75 103 SER A O 1
ATOM 803 N N . ASP A 1 104 ? 13.897 6.623 9.940 1.00 96.94 104 ASP A N 1
ATOM 804 C CA . ASP A 1 104 ? 13.194 5.342 9.882 1.00 96.94 104 ASP A CA 1
ATOM 805 C C . ASP A 1 104 ? 14.022 4.262 9.161 1.00 96.94 104 ASP A C 1
ATOM 807 O O . ASP A 1 104 ? 13.585 3.116 9.019 1.00 96.94 104 ASP A O 1
ATOM 811 N N . GLN A 1 105 ? 15.246 4.587 8.724 1.00 95.75 105 GLN A N 1
ATOM 812 C CA . GLN A 1 105 ? 16.124 3.656 8.001 1.00 95.75 105 GLN A CA 1
ATOM 813 C C . GLN A 1 105 ? 16.500 2.425 8.829 1.00 95.75 105 GLN A C 1
ATOM 815 O O . GLN A 1 105 ? 16.724 1.355 8.266 1.00 95.75 105 GLN A O 1
ATOM 820 N N . HIS A 1 106 ? 16.526 2.535 10.158 1.00 96.06 106 HIS A N 1
ATOM 821 C CA . HIS A 1 106 ? 16.754 1.386 11.034 1.00 96.06 106 HIS A CA 1
ATOM 822 C C . HIS A 1 106 ? 15.627 0.336 10.938 1.00 96.06 106 HIS A C 1
ATOM 824 O O . HIS A 1 106 ? 15.866 -0.839 11.209 1.00 96.06 106 HIS A O 1
ATOM 830 N N . ILE A 1 107 ? 14.427 0.739 10.496 1.00 95.50 107 ILE A N 1
ATOM 831 C CA . ILE A 1 107 ? 13.260 -0.130 10.294 1.00 95.50 107 ILE A CA 1
ATOM 832 C C . ILE A 1 107 ? 13.226 -0.651 8.855 1.00 95.50 107 ILE A C 1
ATOM 834 O O . ILE A 1 107 ? 13.117 -1.855 8.627 1.00 95.50 107 ILE A O 1
ATOM 838 N N . TYR A 1 108 ? 13.311 0.250 7.871 1.00 96.94 108 TYR A N 1
ATOM 839 C CA . TYR A 1 108 ? 13.031 -0.080 6.465 1.00 96.94 108 TYR A CA 1
ATOM 840 C C . TYR A 1 108 ? 14.279 -0.297 5.605 1.00 96.94 108 TYR A C 1
ATOM 842 O O . TYR A 1 108 ? 14.185 -0.806 4.481 1.00 96.94 108 TYR A O 1
ATOM 850 N N . LYS A 1 109 ? 15.461 0.061 6.117 1.00 95.56 109 LYS A N 1
ATOM 851 C CA . LYS A 1 109 ? 16.734 0.058 5.387 1.00 95.56 109 LYS A CA 1
ATOM 852 C C . LYS A 1 109 ? 16.610 0.879 4.096 1.00 95.56 109 LYS A C 1
ATOM 854 O O . LYS A 1 109 ? 16.357 2.077 4.147 1.00 95.56 109 LYS A O 1
ATOM 859 N N . LYS A 1 110 ? 16.777 0.232 2.939 1.00 95.75 110 LYS A N 1
ATOM 860 C CA . LYS A 1 110 ? 16.642 0.828 1.598 1.00 95.75 110 LYS A CA 1
ATOM 861 C C . LYS A 1 110 ? 15.374 0.369 0.869 1.00 95.75 110 LYS A C 1
ATOM 863 O O . LYS A 1 110 ? 15.286 0.504 -0.348 1.00 95.75 110 LYS A O 1
ATOM 868 N N . SER A 1 111 ? 14.424 -0.226 1.586 1.00 97.88 111 SER A N 1
ATOM 869 C CA . SER A 1 111 ? 13.171 -0.689 0.989 1.00 97.88 111 SER A CA 1
ATOM 870 C C . SER A 1 111 ? 12.262 0.517 0.743 1.00 97.88 111 SER A C 1
ATOM 872 O O . SER A 1 111 ? 12.036 1.286 1.683 1.00 97.88 111 SER A O 1
ATOM 874 N N . PRO A 1 112 ? 11.731 0.709 -0.475 1.00 98.50 112 PRO A N 1
ATOM 875 C CA . PRO A 1 112 ? 10.740 1.746 -0.699 1.00 98.50 112 PRO A CA 1
ATOM 876 C C . PRO A 1 112 ? 9.406 1.371 -0.043 1.00 98.50 112 PRO A C 1
ATOM 878 O O . PRO A 1 112 ? 9.076 0.191 0.101 1.00 98.50 112 PRO A O 1
ATOM 881 N N . LEU A 1 113 ? 8.646 2.383 0.364 1.00 98.69 113 LEU A N 1
ATOM 882 C CA . LEU A 1 113 ? 7.411 2.269 1.128 1.00 98.69 113 LEU A CA 1
ATOM 883 C C . LEU A 1 113 ? 6.197 2.426 0.218 1.00 98.69 113 LEU A C 1
ATOM 885 O O . LEU A 1 113 ? 6.007 3.465 -0.420 1.00 98.69 113 LEU A O 1
ATOM 889 N N . PHE A 1 114 ? 5.338 1.415 0.193 1.00 98.75 114 PHE A N 1
ATOM 890 C CA . PHE A 1 114 ? 4.139 1.438 -0.636 1.00 98.75 114 PHE A CA 1
ATOM 891 C C . PHE A 1 114 ? 3.059 0.584 0.018 1.00 98.75 114 PHE A C 1
ATOM 893 O O . PHE A 1 114 ? 3.310 -0.590 0.259 1.00 98.75 114 PHE A O 1
ATOM 900 N N . GLY A 1 115 ? 1.881 1.123 0.318 1.00 98.50 115 GLY A N 1
ATOM 901 C CA . GLY A 1 115 ? 0.855 0.438 1.114 1.00 98.50 115 GLY A CA 1
ATOM 902 C C . GLY A 1 115 ? 1.180 0.347 2.611 1.00 98.50 115 GLY A C 1
ATOM 903 O O . GLY A 1 115 ? 2.314 0.557 3.051 1.00 98.50 115 GLY A O 1
ATOM 904 N N . GLN A 1 116 ? 0.162 0.027 3.405 1.00 98.62 116 GLN A N 1
ATOM 905 C CA . GLN A 1 116 ? 0.180 0.117 4.865 1.00 98.62 116 GLN A CA 1
ATOM 906 C C . GLN A 1 116 ? -0.200 -1.216 5.509 1.00 98.62 116 GLN A C 1
ATOM 908 O O . GLN A 1 116 ? -1.151 -1.869 5.089 1.00 98.62 116 GLN A O 1
ATOM 913 N N . LEU A 1 117 ? 0.546 -1.622 6.536 1.00 98.25 117 LEU A N 1
ATOM 914 C CA . LEU A 1 117 ? 0.314 -2.845 7.303 1.00 98.25 117 LEU A CA 1
ATOM 915 C C . LEU A 1 117 ? -0.554 -2.528 8.524 1.00 98.25 117 LEU A C 1
ATOM 917 O O . LEU A 1 117 ? -0.219 -1.640 9.313 1.00 98.25 117 LEU A O 1
ATOM 921 N N . LEU A 1 118 ? -1.660 -3.255 8.695 1.00 97.75 118 LEU A N 1
ATOM 922 C CA . LEU A 1 118 ? -2.666 -2.996 9.725 1.00 97.75 118 LEU A CA 1
ATOM 923 C C . LEU A 1 118 ? -2.955 -4.223 10.583 1.00 97.75 118 LEU A C 1
ATOM 925 O O . LEU A 1 118 ? -2.863 -5.370 10.146 1.00 97.75 118 LEU A O 1
ATOM 929 N N . VAL A 1 119 ? -3.384 -3.952 11.813 1.00 96.50 119 VAL A N 1
ATOM 930 C CA . VAL A 1 119 ? -3.954 -4.937 12.734 1.00 96.50 119 VAL A CA 1
ATOM 931 C C . VAL A 1 119 ? -5.433 -4.665 12.961 1.00 96.50 119 VAL A C 1
ATOM 933 O O . VAL A 1 119 ? -5.879 -3.518 12.988 1.00 96.50 119 VAL A O 1
ATOM 936 N N . VAL A 1 120 ? -6.191 -5.735 13.187 1.00 95.94 120 VAL A N 1
ATOM 937 C CA . VAL A 1 120 ? -7.621 -5.662 13.490 1.00 95.94 120 VAL A CA 1
ATOM 938 C C . VAL A 1 120 ? -7.816 -5.348 14.972 1.00 95.94 120 VAL A C 1
ATOM 940 O O . VAL A 1 120 ? -7.457 -6.147 15.838 1.00 95.94 120 VAL A O 1
ATOM 943 N N . LYS A 1 121 ? -8.382 -4.175 15.269 1.00 95.94 121 LYS A N 1
ATOM 944 C CA . LYS A 1 121 ? -8.773 -3.753 16.625 1.00 95.94 121 LYS A CA 1
ATOM 945 C C . LYS A 1 121 ? -10.169 -4.243 16.987 1.00 95.94 121 LYS A C 1
ATOM 947 O O . LYS A 1 121 ? -10.393 -4.633 18.127 1.00 95.94 121 LYS A O 1
ATOM 952 N N . GLN A 1 122 ? -11.074 -4.252 16.014 1.00 96.69 122 GLN A N 1
ATOM 953 C CA . GLN A 1 122 ? -12.423 -4.787 16.149 1.00 96.69 122 GLN A CA 1
ATOM 954 C C . GLN A 1 122 ? -12.745 -5.615 14.911 1.00 96.69 122 GLN A C 1
ATOM 956 O O . GLN A 1 122 ? -12.627 -5.120 13.792 1.00 96.69 122 GLN A O 1
ATOM 961 N N . THR A 1 123 ? -13.108 -6.878 15.125 1.00 96.69 123 THR A N 1
ATOM 962 C CA . THR A 1 123 ? -13.560 -7.790 14.071 1.00 96.69 123 THR A CA 1
ATOM 963 C C . THR A 1 123 ? -14.985 -7.467 13.653 1.00 96.69 123 THR A C 1
ATOM 965 O O . THR A 1 123 ? -15.773 -6.977 14.459 1.00 96.69 123 THR A O 1
ATOM 968 N N . GLY A 1 124 ? -15.328 -7.820 12.423 1.00 96.62 124 GLY A N 1
ATOM 969 C CA . GLY A 1 124 ? -16.641 -7.588 11.848 1.00 96.62 124 GLY A CA 1
ATOM 970 C C . GLY A 1 124 ? -16.638 -7.948 10.370 1.00 96.62 124 GLY A C 1
ATOM 971 O O . GLY A 1 124 ? -15.719 -8.615 9.889 1.00 96.62 124 GLY A O 1
ATOM 972 N N . ILE A 1 125 ? -17.660 -7.481 9.668 1.00 96.81 125 ILE A N 1
ATOM 973 C CA . ILE A 1 125 ? -17.790 -7.610 8.219 1.00 96.81 125 ILE A CA 1
ATOM 974 C C . ILE A 1 125 ? -17.515 -6.241 7.595 1.00 96.81 125 ILE A C 1
ATOM 976 O O . ILE A 1 125 ? -17.983 -5.217 8.106 1.00 96.81 125 ILE A O 1
ATOM 980 N N . LEU A 1 126 ? -16.740 -6.268 6.514 1.00 97.06 126 LEU A N 1
ATOM 981 C CA . LEU A 1 126 ? -16.561 -5.179 5.563 1.00 97.06 126 LEU A CA 1
ATOM 982 C C . LEU A 1 126 ? -16.849 -5.714 4.158 1.00 97.06 126 LEU A C 1
ATOM 984 O O . LEU A 1 126 ? -16.651 -6.907 3.902 1.00 97.06 126 LEU A O 1
ATOM 988 N N . GLN A 1 127 ? -17.325 -4.853 3.271 1.00 98.00 127 GLN A N 1
ATOM 989 C CA . GLN A 1 127 ? -17.693 -5.189 1.898 1.00 98.00 127 GLN A CA 1
ATOM 990 C C . GLN A 1 127 ? -17.166 -4.134 0.924 1.00 98.00 127 GLN A C 1
ATOM 992 O O . GLN A 1 127 ? -16.886 -2.995 1.296 1.00 98.00 127 GLN A O 1
ATOM 997 N N . VAL A 1 128 ? -17.024 -4.516 -0.347 1.00 98.25 128 VAL A N 1
ATOM 998 C CA . VAL A 1 128 ? -16.755 -3.544 -1.414 1.00 98.25 128 VAL A CA 1
ATOM 999 C C . VAL A 1 128 ? -17.903 -2.534 -1.447 1.00 98.25 128 VAL A C 1
ATOM 1001 O O . VAL A 1 128 ? -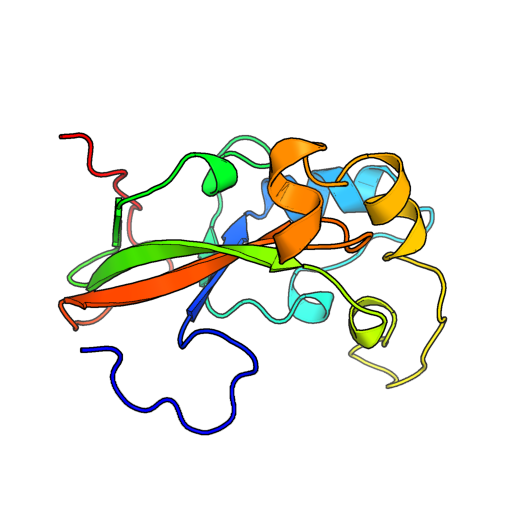19.066 -2.929 -1.446 1.00 98.25 128 VAL A O 1
ATOM 1004 N N . GLY A 1 129 ? -17.562 -1.246 -1.471 1.00 97.62 129 GLY A N 1
ATOM 1005 C CA . GLY A 1 129 ? -18.520 -0.141 -1.392 1.00 97.62 129 GLY A CA 1
ATOM 1006 C C . GLY A 1 129 ? -18.703 0.442 0.013 1.00 97.62 129 GLY A C 1
ATOM 1007 O O . GLY A 1 129 ? -19.311 1.502 0.137 1.00 97.62 129 GLY A O 1
ATOM 1008 N N . ASP A 1 130 ? -18.155 -0.185 1.062 1.00 98.31 130 ASP A N 1
ATOM 1009 C CA . ASP A 1 130 ? -18.156 0.416 2.398 1.00 98.31 130 ASP A CA 1
ATOM 1010 C C . ASP A 1 130 ? -17.304 1.691 2.438 1.00 98.31 130 ASP A C 1
ATOM 1012 O O . ASP A 1 130 ? -16.163 1.725 1.971 1.00 98.31 130 ASP A O 1
ATOM 1016 N N . VAL A 1 131 ? -17.843 2.729 3.080 1.00 97.81 131 VAL A N 1
ATOM 1017 C CA . VAL A 1 131 ? -17.125 3.986 3.313 1.00 97.81 131 VAL A CA 1
ATOM 1018 C C . VAL A 1 131 ? -15.993 3.770 4.317 1.00 97.81 131 VAL A C 1
ATOM 1020 O O . VAL A 1 131 ? -16.160 3.118 5.353 1.00 97.81 131 VAL A O 1
ATOM 1023 N N . VAL A 1 132 ? -14.841 4.371 4.025 1.00 97.69 132 VAL A N 1
ATOM 1024 C CA . VAL A 1 132 ? -13.662 4.354 4.891 1.00 97.69 132 VAL A CA 1
ATOM 1025 C C . VAL A 1 132 ? -13.639 5.624 5.734 1.00 97.69 132 VAL A C 1
ATOM 1027 O O . VAL A 1 132 ? -13.430 6.724 5.226 1.00 97.69 132 VAL A O 1
ATOM 1030 N N . TYR A 1 133 ? -13.806 5.478 7.045 1.00 97.19 133 TYR A N 1
ATOM 1031 C CA . TYR A 1 133 ? -13.715 6.591 7.985 1.00 97.19 133 TYR A CA 1
ATOM 1032 C C . TYR A 1 133 ? -12.332 6.631 8.626 1.00 97.19 133 TYR A C 1
ATOM 1034 O O . TYR A 1 133 ? -11.950 5.706 9.346 1.00 97.19 133 TYR A O 1
ATOM 1042 N N . LYS A 1 134 ? -11.596 7.729 8.428 1.00 94.50 134 LYS A N 1
ATOM 1043 C CA . LYS A 1 134 ? -10.425 8.050 9.253 1.00 94.50 134 LYS A CA 1
ATOM 1044 C C . LYS A 1 134 ? -10.906 8.462 10.642 1.00 94.50 134 LYS A C 1
ATOM 1046 O O . LYS A 1 134 ? -11.684 9.403 10.773 1.00 94.50 134 LYS A O 1
ATOM 1051 N N . ILE A 1 135 ? -10.426 7.784 11.678 1.00 93.62 135 ILE A N 1
ATOM 1052 C CA . ILE A 1 135 ? -10.745 8.123 13.064 1.00 93.62 135 ILE A CA 1
ATOM 1053 C C . ILE A 1 135 ? -9.698 9.125 13.557 1.00 93.62 135 ILE A C 1
ATOM 1055 O O . ILE A 1 135 ? -8.533 8.778 13.756 1.00 93.62 135 ILE A O 1
ATOM 1059 N N . SER A 1 136 ? -10.104 10.376 13.747 1.00 83.62 136 SER A N 1
ATOM 1060 C CA . SER A 1 136 ? -9.325 11.382 14.472 1.00 83.62 136 SER A CA 1
ATOM 1061 C C . SER A 1 136 ? -9.667 11.329 15.960 1.00 83.62 136 SER A C 1
ATOM 1063 O O . SER A 1 136 ? -10.842 11.237 16.318 1.00 83.62 136 SER A O 1
ATOM 1065 N N . ARG A 1 137 ? -8.639 11.368 16.809 1.00 62.91 137 ARG A N 1
ATOM 1066 C CA . ARG A 1 137 ? -8.782 11.634 18.245 1.00 62.91 137 ARG A CA 1
ATOM 1067 C C . ARG A 1 137 ? -8.655 13.122 18.512 1.00 62.91 137 ARG A C 1
ATOM 1069 O O . ARG A 1 137 ? -7.895 13.763 17.752 1.00 62.91 137 ARG A O 1
#

Secondary structure (DSSP, 8-state):
-PPPPSS-SS-SEEEEEHHHHHHHHTTSSS---GGGG--SEEE-SS-TTGGGG-SEEEETTEEEEEEEEEE--GGGGB-TTT--B-SSTTHHHHHHH-BPPGGGHHHHTTPBEEEEEEEEEE-----TT--EEE---

Foldseek 3Di:
DQPDDDDDDPAPFWEAEPQQQVVLQVLDPHGDDCVLVPGPYYDYDDHHPPQVPFAWKDWPQWIKGFPFFDFDDQSSQQDPVPRDGPSDPPQVVLLVPQADDPVCCVPRVSGGTGITHIYTPGDDDHDPVTDMDRDDD

pLDDT: mean 95.25, std 8.12, range [44.62, 98.81]